Protein AF-A0A3C2BRK7-F1 (afdb_monomer_lite)

Structure (mmCIF, N/CA/C/O backbone):
data_AF-A0A3C2BRK7-F1
#
_entry.id   AF-A0A3C2BRK7-F1
#
loop_
_atom_site.group_PDB
_atom_site.id
_atom_site.type_symbol
_atom_site.label_atom_id
_atom_site.label_alt_id
_atom_site.label_comp_id
_atom_site.label_asym_id
_atom_site.label_entity_id
_atom_site.label_seq_id
_atom_site.pdbx_PDB_ins_code
_atom_site.Cartn_x
_atom_site.Cartn_y
_atom_site.Cartn_z
_atom_site.occupancy
_atom_site.B_iso_or_equiv
_atom_site.auth_seq_id
_atom_site.auth_comp_id
_atom_site.auth_asym_id
_atom_site.auth_atom_id
_atom_site.pdbx_PDB_model_num
ATOM 1 N N . SER A 1 1 ? -14.329 3.041 0.485 1.00 60.62 1 SER A N 1
ATOM 2 C CA . SER A 1 1 ? -14.460 3.080 1.956 1.00 60.62 1 SER A CA 1
ATOM 3 C C . SER A 1 1 ? -14.664 1.665 2.467 1.00 60.62 1 SER A C 1
ATOM 5 O O . SER A 1 1 ? -15.406 0.908 1.850 1.00 60.62 1 SER A O 1
ATOM 7 N N . GLN A 1 2 ? -13.982 1.273 3.543 1.00 75.50 2 GLN A N 1
ATOM 8 C CA . GLN A 1 2 ? -14.151 -0.060 4.124 1.00 75.50 2 GLN A CA 1
ATOM 9 C C . GLN A 1 2 ? -15.370 -0.074 5.048 1.00 75.50 2 GLN A C 1
ATOM 11 O O . GLN A 1 2 ? -15.517 0.790 5.909 1.00 75.50 2 GLN A O 1
ATOM 16 N N . ARG A 1 3 ? -16.271 -1.037 4.842 1.00 81.12 3 ARG A N 1
ATOM 17 C CA . ARG A 1 3 ? -17.448 -1.224 5.696 1.00 81.12 3 ARG A CA 1
ATOM 18 C C . ARG A 1 3 ? -17.055 -2.024 6.935 1.00 81.12 3 ARG A C 1
ATOM 20 O O . ARG A 1 3 ? -16.387 -3.048 6.821 1.00 81.12 3 ARG A O 1
ATOM 27 N N . LEU A 1 4 ? -17.505 -1.572 8.100 1.00 78.31 4 LEU A N 1
ATOM 28 C CA . LEU A 1 4 ? -17.396 -2.331 9.342 1.00 78.31 4 LEU A CA 1
ATOM 29 C C . LEU A 1 4 ? -18.522 -3.368 9.407 1.00 78.31 4 LEU A C 1
ATOM 31 O O . LEU A 1 4 ? -19.647 -3.100 8.976 1.00 78.31 4 LEU A O 1
ATOM 35 N N . LYS A 1 5 ? -18.224 -4.561 9.930 1.00 79.56 5 LYS A N 1
ATOM 36 C CA . LYS A 1 5 ? -19.234 -5.604 10.123 1.00 79.56 5 LYS A CA 1
ATOM 37 C C . LYS A 1 5 ? -20.108 -5.246 11.325 1.00 79.56 5 LYS A C 1
ATOM 39 O O . LYS A 1 5 ? -19.594 -4.903 12.387 1.00 79.56 5 LYS A O 1
ATOM 44 N N . ALA A 1 6 ? -21.425 -5.330 11.150 1.00 79.56 6 ALA A N 1
ATOM 45 C CA . ALA A 1 6 ? -22.368 -5.134 12.244 1.00 79.56 6 ALA A CA 1
ATOM 46 C C . ALA A 1 6 ? -22.145 -6.191 13.342 1.00 79.56 6 ALA A C 1
ATOM 48 O O . ALA A 1 6 ? -21.897 -7.357 13.030 1.00 79.56 6 ALA A O 1
ATOM 49 N N . GLY A 1 7 ? -22.234 -5.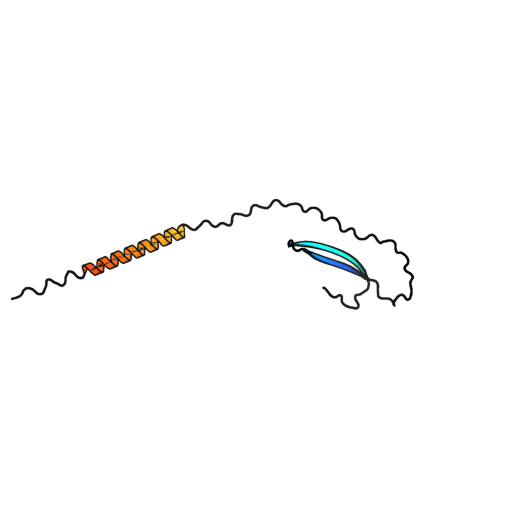777 14.610 1.00 79.25 7 GLY A N 1
ATOM 50 C CA . GLY A 1 7 ? -22.057 -6.664 15.765 1.00 79.25 7 GLY A CA 1
ATOM 51 C C . GLY A 1 7 ? -20.602 -6.980 16.126 1.00 79.25 7 GLY A C 1
ATOM 52 O O . GLY A 1 7 ? -20.347 -8.018 16.730 1.00 79.25 7 GLY A O 1
ATOM 53 N N . ALA A 1 8 ? -19.645 -6.125 15.750 1.00 82.31 8 ALA A N 1
ATOM 54 C CA . ALA A 1 8 ? -18.270 -6.255 16.227 1.00 82.31 8 ALA A CA 1
ATOM 55 C C . ALA A 1 8 ? -18.235 -6.273 17.777 1.00 82.31 8 ALA A C 1
ATOM 57 O O . ALA A 1 8 ? -18.946 -5.474 18.397 1.00 82.31 8 ALA A O 1
ATOM 58 N N . PRO A 1 9 ? -17.455 -7.169 18.413 1.00 85.19 9 PRO A N 1
ATOM 59 C CA . PRO A 1 9 ? -17.398 -7.273 19.870 1.00 85.19 9 PRO A CA 1
ATOM 60 C C . PRO A 1 9 ? -16.986 -5.967 20.557 1.00 85.19 9 PRO A C 1
ATOM 62 O O . PRO A 1 9 ? -16.254 -5.153 19.998 1.00 85.19 9 PRO A O 1
ATOM 65 N N . ALA A 1 10 ? -17.383 -5.787 21.811 1.00 89.00 10 ALA A N 1
ATOM 66 C CA . ALA A 1 10 ? -16.742 -4.783 22.653 1.00 89.00 10 ALA A CA 1
ATOM 67 C C . ALA A 1 10 ? -15.264 -5.159 22.866 1.00 89.00 10 ALA A C 1
ATOM 69 O O . ALA A 1 10 ? -14.951 -6.336 23.057 1.00 89.00 10 ALA A O 1
ATOM 70 N N . GLY A 1 11 ? -14.355 -4.187 22.837 1.00 89.06 11 GLY A N 1
ATOM 71 C CA . GLY A 1 11 ? -12.928 -4.433 23.032 1.00 89.06 11 GLY A CA 1
ATOM 72 C C . GLY A 1 11 ? -12.017 -3.327 22.506 1.00 89.06 11 GLY A C 1
ATOM 73 O O . GLY A 1 11 ? -12.475 -2.304 22.001 1.00 89.06 11 GLY A O 1
ATOM 74 N N . GLN A 1 12 ? -10.708 -3.545 22.629 1.00 93.00 12 GLN A N 1
ATOM 75 C CA . GLN A 1 12 ? -9.684 -2.692 22.024 1.00 93.00 12 GLN A CA 1
ATOM 76 C C . GLN A 1 12 ? -9.595 -2.947 20.518 1.00 93.00 12 GLN A C 1
ATOM 78 O O . GLN A 1 12 ? -9.507 -4.093 20.081 1.00 93.00 12 GLN A O 1
ATOM 83 N N . TYR A 1 13 ? -9.525 -1.873 19.744 1.00 89.88 13 TYR A N 1
ATOM 84 C CA . TYR A 1 13 ? -9.354 -1.890 18.301 1.00 89.88 13 TYR A CA 1
ATOM 85 C C . TYR A 1 13 ? -8.174 -1.019 17.895 1.00 89.88 13 TYR A C 1
ATOM 87 O O . TYR A 1 13 ? -7.998 0.085 18.408 1.00 89.88 13 TYR A O 1
ATOM 95 N N . THR A 1 14 ? -7.410 -1.503 16.919 1.00 93.81 14 THR A N 1
ATOM 96 C CA . THR A 1 14 ? -6.329 -0.749 16.282 1.00 93.81 14 THR A CA 1
ATOM 97 C C . THR A 1 14 ? -6.664 -0.558 14.812 1.00 93.81 14 THR A C 1
ATOM 99 O O . THR A 1 14 ? -6.853 -1.520 14.071 1.00 93.81 14 THR A O 1
ATOM 102 N N . VAL A 1 15 ? -6.729 0.696 14.386 1.00 92.19 15 VAL A N 1
ATOM 103 C CA . VAL A 1 15 ? -6.904 1.101 12.995 1.00 92.19 15 VAL A CA 1
ATOM 104 C C . VAL A 1 15 ? -5.528 1.346 12.404 1.00 92.19 15 VAL A C 1
ATOM 106 O O . VAL A 1 15 ? -4.859 2.289 12.813 1.00 92.19 15 VAL A O 1
ATOM 109 N N . ALA A 1 16 ? -5.115 0.530 11.440 1.00 94.88 16 ALA A N 1
ATOM 110 C CA . ALA A 1 16 ? -3.970 0.828 10.585 1.00 94.88 16 ALA A CA 1
ATOM 111 C C . ALA A 1 16 ? -4.451 1.584 9.341 1.00 94.88 16 ALA A C 1
ATOM 113 O O . ALA A 1 16 ? -5.467 1.213 8.746 1.00 94.88 16 ALA A O 1
ATOM 114 N N . TRP A 1 17 ? -3.744 2.640 8.949 1.00 93.06 17 TRP A N 1
ATOM 115 C CA . TRP A 1 17 ? -4.098 3.448 7.787 1.00 93.06 17 TRP A CA 1
ATOM 116 C C . TRP A 1 17 ? -2.873 3.825 6.953 1.00 93.06 17 TRP A C 1
ATOM 118 O O . TRP A 1 17 ? -1.757 3.923 7.457 1.00 93.06 17 TRP A O 1
ATOM 128 N N . ARG A 1 18 ? -3.125 4.045 5.658 1.00 92.94 18 ARG A N 1
ATOM 129 C CA . ARG A 1 18 ? -2.180 4.550 4.659 1.00 92.94 18 ARG A CA 1
ATOM 130 C C . ARG A 1 18 ? -2.897 5.563 3.773 1.00 92.94 18 ARG A C 1
ATOM 132 O O . ARG A 1 18 ? -3.973 5.263 3.255 1.00 92.94 18 ARG A O 1
ATOM 139 N N . VAL A 1 19 ? -2.306 6.734 3.585 1.00 92.44 19 VAL A N 1
ATOM 140 C CA . VAL A 1 19 ? -2.801 7.804 2.710 1.00 92.44 19 VAL A CA 1
ATOM 141 C C . VAL A 1 19 ? -1.726 8.106 1.677 1.00 92.44 19 VAL A C 1
ATOM 143 O O . VAL A 1 19 ? -0.560 8.239 2.026 1.00 92.44 19 VAL A O 1
ATOM 146 N N . VAL A 1 20 ? -2.111 8.194 0.406 1.00 92.88 20 VAL A N 1
ATOM 147 C CA . VAL A 1 20 ? -1.215 8.590 -0.687 1.00 92.88 20 VAL A CA 1
ATOM 148 C C . VAL A 1 20 ? -1.775 9.874 -1.279 1.00 92.88 20 VAL A C 1
ATOM 150 O O . VAL A 1 20 ? -2.923 9.895 -1.725 1.00 92.88 20 VAL A O 1
ATOM 153 N N . SER A 1 21 ? -0.990 10.944 -1.226 1.00 84.12 21 SER A N 1
ATOM 154 C CA . SER A 1 21 ? -1.331 12.230 -1.834 1.00 84.12 21 SER A CA 1
ATOM 155 C C . SER A 1 21 ? -0.929 12.241 -3.321 1.00 84.12 21 SER A C 1
ATOM 157 O O . SER A 1 21 ? -0.285 11.313 -3.816 1.00 84.12 21 SER A O 1
ATOM 159 N N . SER A 1 22 ? -1.349 13.260 -4.075 1.00 89.31 22 SER A N 1
ATOM 160 C CA . SER A 1 22 ? -1.087 13.386 -5.520 1.00 89.31 22 SER A CA 1
ATOM 161 C C . SER A 1 22 ? 0.403 13.410 -5.885 1.00 89.31 22 SER A C 1
ATOM 163 O O . SER A 1 22 ? 0.768 13.113 -7.016 1.00 89.31 22 SER A O 1
ATOM 165 N N . ASP A 1 23 ? 1.264 13.743 -4.927 1.00 85.12 23 ASP A N 1
ATOM 166 C CA . ASP A 1 23 ? 2.726 13.769 -5.010 1.00 85.12 23 ASP A CA 1
ATOM 167 C C . ASP A 1 23 ? 3.384 12.392 -4.809 1.00 85.12 23 ASP A C 1
ATOM 169 O O . ASP A 1 23 ? 4.603 12.292 -4.749 1.00 85.12 23 ASP A O 1
ATOM 173 N N . SER A 1 24 ? 2.598 11.314 -4.753 1.00 88.56 24 SER A N 1
ATOM 174 C CA . SER A 1 24 ? 3.075 9.927 -4.640 1.00 88.56 24 SER A CA 1
ATOM 175 C C . SER A 1 24 ? 3.823 9.590 -3.344 1.00 88.56 24 SER A C 1
ATOM 177 O O . SER A 1 24 ? 4.405 8.511 -3.256 1.00 88.56 24 SER A O 1
ATOM 179 N N . HIS A 1 25 ? 3.757 10.439 -2.313 1.00 91.56 25 HIS A N 1
ATOM 180 C CA . HIS A 1 25 ? 4.315 10.147 -0.991 1.00 91.56 25 HIS A CA 1
ATOM 181 C C . HIS A 1 25 ? 3.282 9.433 -0.102 1.00 91.56 25 HIS A C 1
ATOM 183 O O . HIS A 1 25 ? 2.229 10.007 0.203 1.00 91.56 25 HIS A O 1
ATOM 189 N N . PRO A 1 26 ? 3.539 8.183 0.330 1.00 88.75 26 PRO A N 1
ATOM 190 C CA . PRO A 1 26 ? 2.683 7.494 1.285 1.00 88.75 26 PRO A CA 1
ATOM 191 C C . PRO A 1 26 ? 2.942 7.975 2.714 1.00 88.75 26 PRO A C 1
ATOM 193 O O . PRO A 1 26 ? 4.088 8.091 3.143 1.00 88.75 26 PRO A O 1
ATOM 196 N N . ILE A 1 27 ? 1.866 8.181 3.466 1.00 90.81 27 ILE A N 1
ATOM 197 C CA . ILE A 1 27 ? 1.887 8.431 4.908 1.00 90.81 27 ILE A CA 1
ATOM 198 C C . ILE A 1 27 ? 1.112 7.304 5.579 1.00 90.81 27 ILE A C 1
ATOM 200 O O . ILE A 1 27 ? -0.009 6.991 5.175 1.00 90.81 27 ILE A O 1
ATOM 204 N N . GLU A 1 28 ? 1.704 6.699 6.601 1.00 93.38 28 GLU A N 1
ATOM 205 C CA . GLU A 1 28 ? 1.153 5.545 7.308 1.00 93.38 28 GLU A CA 1
ATOM 206 C C . GLU A 1 28 ? 1.033 5.835 8.801 1.00 93.38 28 GLU A C 1
ATOM 208 O O . GLU A 1 28 ? 1.760 6.664 9.353 1.00 93.38 28 GLU A O 1
ATOM 213 N N . GLY A 1 29 ? 0.119 5.140 9.470 1.00 91.38 29 GLY A N 1
ATOM 214 C CA . GLY A 1 29 ? -0.024 5.263 10.909 1.00 91.38 29 GLY A CA 1
ATOM 215 C C . GLY A 1 29 ? -1.022 4.289 11.509 1.00 91.38 29 GLY A C 1
ATOM 216 O O . GLY A 1 29 ? -1.716 3.540 10.817 1.00 91.38 29 GLY A O 1
ATOM 217 N N . THR A 1 30 ? -1.088 4.317 12.836 1.00 94.50 30 THR A N 1
ATOM 218 C CA . THR A 1 30 ? -2.025 3.510 13.615 1.00 94.50 30 THR A CA 1
ATOM 219 C C . THR A 1 30 ? -2.756 4.362 14.639 1.00 94.50 30 THR A C 1
ATOM 221 O O . THR A 1 30 ? -2.155 5.235 15.261 1.00 94.50 30 THR A O 1
ATOM 224 N N . PHE A 1 31 ? -4.035 4.078 14.857 1.00 92.25 31 PHE A N 1
ATOM 225 C CA . PHE A 1 31 ? -4.859 4.719 15.876 1.00 92.25 31 PHE A CA 1
ATOM 226 C C . PHE A 1 31 ? -5.615 3.663 16.687 1.00 92.25 31 PHE A C 1
ATOM 228 O O . PHE A 1 31 ? -6.295 2.814 16.114 1.00 92.25 31 PHE A O 1
ATOM 235 N N . GLY A 1 32 ? -5.484 3.701 18.012 1.00 92.75 32 GLY A N 1
ATOM 236 C CA . GLY A 1 32 ? -6.158 2.776 18.923 1.00 92.75 32 GLY A CA 1
ATOM 237 C C . GLY A 1 32 ? -7.405 3.396 19.551 1.00 92.75 32 GLY A C 1
ATOM 238 O O . GLY A 1 32 ? -7.367 4.548 19.974 1.00 92.75 32 GLY A O 1
ATOM 239 N N . PHE A 1 33 ? -8.489 2.630 19.659 1.00 90.38 33 PHE A N 1
ATOM 240 C CA . PHE A 1 33 ? -9.689 3.014 20.406 1.00 90.38 33 PHE A CA 1
ATOM 241 C C . PHE A 1 33 ? -10.331 1.803 21.091 1.00 90.38 33 PHE A C 1
ATOM 243 O O . PHE A 1 33 ? -10.091 0.660 20.713 1.00 90.38 33 PHE A O 1
ATOM 250 N N . THR A 1 34 ? -11.169 2.045 22.094 1.00 90.44 34 THR A N 1
ATOM 251 C CA . THR A 1 34 ? -11.957 1.007 22.772 1.00 90.44 34 THR A CA 1
ATOM 252 C C . THR A 1 34 ? -13.407 1.110 22.329 1.00 90.44 34 THR A C 1
ATOM 254 O O . THR A 1 34 ? -14.018 2.164 22.489 1.00 90.44 34 THR A O 1
ATOM 257 N N . ALA A 1 35 ? -13.985 0.034 21.800 1.00 87.75 35 ALA A N 1
ATOM 258 C CA . ALA A 1 35 ? -15.424 -0.052 21.589 1.00 87.75 35 ALA A CA 1
ATOM 259 C C . ALA A 1 35 ? -16.079 -0.690 22.816 1.00 87.75 35 ALA A C 1
ATOM 261 O O . ALA A 1 35 ? -15.671 -1.762 23.262 1.00 87.75 35 ALA A O 1
ATOM 262 N N . THR A 1 36 ? -17.114 -0.060 23.353 1.00 84.44 36 THR A N 1
ATOM 263 C CA . THR A 1 36 ? -17.973 -0.652 24.381 1.00 84.44 36 THR A CA 1
ATOM 264 C C . THR A 1 36 ? -19.166 -1.349 23.730 1.00 84.44 36 THR A C 1
ATOM 266 O O . THR A 1 36 ? -19.527 -1.058 22.588 1.00 84.44 36 THR A O 1
ATOM 269 N N . ALA A 1 37 ? -19.768 -2.315 24.430 1.00 78.44 37 ALA A N 1
ATOM 270 C CA . ALA A 1 37 ? -20.967 -2.980 23.931 1.00 78.44 37 ALA A CA 1
ATOM 271 C C . ALA A 1 37 ? -22.080 -1.942 23.748 1.00 78.44 37 ALA A C 1
ATOM 273 O O . ALA A 1 37 ? -22.244 -1.061 24.594 1.00 78.44 37 ALA A O 1
ATOM 274 N N . ALA A 1 38 ? -22.855 -2.063 22.669 1.00 67.31 38 ALA A N 1
ATOM 275 C CA . ALA A 1 38 ? -24.051 -1.255 22.471 1.00 67.31 38 ALA A CA 1
ATOM 276 C C . ALA A 1 38 ? -25.109 -1.649 23.520 1.00 67.31 38 ALA A C 1
ATOM 278 O O . ALA A 1 38 ? -25.951 -2.513 23.286 1.00 67.31 38 ALA A O 1
ATOM 279 N N . GLY A 1 39 ? -25.018 -1.057 24.712 1.00 56.38 39 GLY A N 1
ATOM 280 C CA . GLY A 1 39 ? -26.103 -1.014 25.685 1.00 56.38 39 GLY A CA 1
ATOM 281 C C . GLY A 1 39 ? -27.179 -0.044 25.204 1.00 56.38 39 GLY A C 1
ATOM 282 O O . GLY A 1 39 ? -26.866 0.905 24.487 1.00 56.38 39 GLY A O 1
ATOM 283 N N . ALA A 1 40 ? -28.436 -0.325 25.557 1.00 50.69 40 ALA A N 1
ATOM 284 C CA . ALA A 1 40 ? -29.621 0.440 25.173 1.00 50.69 40 ALA A CA 1
ATOM 285 C C . ALA A 1 40 ? -29.367 1.955 25.115 1.00 50.69 40 ALA A C 1
ATOM 287 O O . ALA A 1 40 ? -28.743 2.515 26.016 1.00 50.69 40 ALA A O 1
ATOM 288 N N . SER A 1 41 ? -29.870 2.576 24.042 1.00 49.47 41 SER A N 1
ATOM 289 C CA . SER A 1 41 ? -29.829 4.018 23.789 1.00 49.47 41 SER A CA 1
ATOM 290 C C . SER A 1 41 ? -29.953 4.799 25.101 1.00 49.47 41 SER A C 1
ATOM 292 O O . SER A 1 41 ? -30.967 4.620 25.783 1.00 49.47 41 SER A O 1
ATOM 294 N N . PRO A 1 42 ? -28.972 5.636 25.493 1.00 50.03 42 PRO A N 1
ATOM 295 C CA . PRO A 1 42 ? -29.160 6.504 26.639 1.00 50.03 42 PRO A CA 1
ATOM 296 C C . PRO A 1 42 ? -30.297 7.462 26.289 1.00 50.03 42 PRO A C 1
ATOM 298 O O . PRO A 1 42 ? -30.142 8.372 25.478 1.00 50.03 42 PRO A O 1
ATOM 301 N N . SER A 1 43 ? -31.474 7.203 26.851 1.00 51.97 43 SER A N 1
ATOM 302 C CA . SER A 1 43 ? -32.537 8.191 26.903 1.00 51.97 43 SER A CA 1
ATOM 303 C C . SER A 1 43 ? -32.024 9.313 27.806 1.00 51.97 43 SER A C 1
ATOM 305 O O . SER A 1 43 ? -31.775 9.086 28.986 1.00 51.97 43 SER A O 1
ATOM 307 N N . ASP A 1 44 ? -31.816 10.491 27.223 1.00 51.50 44 ASP A N 1
ATOM 308 C CA . ASP A 1 44 ? -31.669 11.773 27.923 1.00 51.50 44 ASP A CA 1
ATOM 309 C C . ASP A 1 44 ? -30.544 11.901 28.974 1.00 51.50 44 ASP A C 1
ATOM 311 O O . ASP A 1 44 ? -30.721 12.448 30.064 1.00 51.50 44 ASP A O 1
ATOM 315 N N . ALA A 1 45 ? -29.325 11.472 28.636 1.00 51.28 45 ALA A N 1
ATOM 316 C CA . ALA A 1 45 ? -28.152 11.965 29.355 1.00 51.28 45 ALA A CA 1
ATOM 317 C C . ALA A 1 45 ? -27.765 13.349 28.801 1.00 51.28 45 ALA A C 1
ATOM 319 O O . ALA A 1 45 ? -27.169 13.454 27.729 1.00 51.28 45 ALA A O 1
ATOM 320 N N . SER A 1 46 ? -28.122 14.404 29.544 1.00 52.81 46 SER A N 1
ATOM 321 C CA . SER A 1 46 ? -27.596 15.770 29.383 1.00 52.81 46 SER A CA 1
ATOM 322 C C . SER A 1 46 ? -26.087 15.734 29.092 1.00 52.81 46 SER A C 1
ATOM 324 O O . SER A 1 46 ? -25.387 14.945 29.737 1.00 52.81 46 SER A O 1
ATOM 326 N N . PRO A 1 47 ? -25.551 16.534 28.148 1.00 50.34 47 PRO A N 1
ATOM 327 C CA . PRO A 1 47 ? -24.139 16.475 27.804 1.00 50.34 47 PRO A CA 1
ATOM 328 C C . PRO A 1 47 ? -23.304 16.976 28.987 1.00 50.34 47 PRO A C 1
ATOM 330 O O . PRO A 1 47 ? -23.023 18.167 29.121 1.00 50.34 47 PRO A O 1
ATOM 333 N N . SER A 1 48 ? -22.880 16.063 29.862 1.00 50.44 48 SER A N 1
ATOM 334 C CA . SER A 1 48 ? -21.775 16.324 30.774 1.00 50.44 48 SER A CA 1
ATOM 335 C C . SER A 1 48 ? -20.566 16.649 29.912 1.00 50.44 48 SER A C 1
ATOM 337 O O . SER A 1 48 ? -20.085 15.804 29.155 1.00 50.44 48 SER A O 1
ATOM 339 N N . SER A 1 49 ? -20.123 17.903 30.009 1.00 51.56 49 SER A N 1
ATOM 340 C CA . SER A 1 49 ? -18.937 18.429 29.347 1.00 51.56 49 SER A CA 1
ATOM 341 C C . SER A 1 49 ? -17.734 17.576 29.747 1.00 51.56 49 SER A C 1
ATOM 343 O O . SER A 1 49 ? -17.124 17.761 30.799 1.00 51.56 49 SER A O 1
ATOM 345 N N . THR A 1 50 ? -17.455 16.563 28.932 1.00 52.59 50 THR A N 1
ATOM 346 C CA . THR A 1 50 ? -16.251 15.755 29.030 1.00 52.59 50 THR A CA 1
ATOM 347 C C . THR A 1 50 ? -15.128 16.669 28.583 1.00 52.59 50 THR A C 1
ATOM 349 O O . THR A 1 50 ? -15.108 17.104 27.431 1.00 52.59 50 THR A O 1
ATOM 352 N N . ALA A 1 51 ? -14.238 17.012 29.518 1.00 55.31 51 ALA A N 1
ATOM 353 C CA . ALA A 1 51 ? -13.004 17.720 29.207 1.00 55.31 51 ALA A CA 1
ATOM 354 C C . ALA A 1 51 ? -12.365 17.062 27.975 1.00 55.31 51 ALA A C 1
ATOM 356 O O . ALA A 1 51 ? -12.364 15.828 27.914 1.00 55.31 51 ALA A O 1
ATOM 357 N N . PRO A 1 52 ? -11.873 17.832 26.988 1.00 51.53 52 PRO A N 1
ATOM 358 C CA . PRO A 1 52 ? -11.348 17.260 25.760 1.00 51.53 52 PRO A CA 1
ATOM 359 C C . PRO A 1 52 ? -10.254 16.258 26.125 1.00 51.53 52 PRO A C 1
ATOM 361 O O . PRO A 1 52 ? -9.172 16.637 26.573 1.00 51.53 52 PRO A O 1
ATOM 364 N N . ALA A 1 53 ? -10.566 14.968 25.977 1.00 56.53 53 ALA A N 1
ATOM 365 C CA . ALA A 1 53 ? -9.568 13.920 25.989 1.00 56.53 53 ALA A CA 1
ATOM 366 C C . ALA A 1 53 ? -8.583 14.312 24.892 1.00 56.53 53 ALA A C 1
ATOM 368 O O . ALA A 1 53 ? -9.005 14.509 23.750 1.00 56.53 53 ALA A O 1
ATOM 369 N N . GLY A 1 54 ? -7.328 14.551 25.285 1.00 51.22 54 GLY A N 1
ATOM 370 C CA . GLY A 1 54 ? -6.310 15.132 24.421 1.00 51.22 54 GLY A CA 1
ATOM 371 C C . GLY A 1 54 ? -6.375 14.494 23.044 1.00 51.22 54 GLY A C 1
ATOM 372 O O . GLY A 1 54 ? -6.168 13.289 22.906 1.00 51.22 54 GLY A O 1
ATOM 373 N N . VAL A 1 55 ? -6.731 15.295 22.038 1.00 50.97 55 VAL A N 1
ATOM 374 C CA . VAL A 1 55 ? -6.633 14.857 20.651 1.00 50.97 55 VAL A CA 1
ATOM 375 C C . VAL A 1 55 ? -5.201 14.363 20.459 1.00 50.97 55 VAL A C 1
ATOM 377 O O . VAL A 1 55 ? -4.277 15.064 20.888 1.00 50.97 55 VAL A O 1
ATOM 380 N N . PRO A 1 56 ? -4.979 13.162 19.894 1.00 59.50 56 PRO A N 1
ATOM 381 C CA . PRO A 1 56 ? -3.631 12.757 19.551 1.00 59.50 56 PRO A CA 1
ATOM 382 C C . PRO A 1 56 ? -3.095 13.840 18.623 1.00 59.50 56 PRO A C 1
ATOM 384 O O . PRO A 1 56 ? -3.608 14.037 17.520 1.00 59.50 56 PRO A O 1
ATOM 387 N N . THR A 1 57 ? -2.126 14.609 19.119 1.00 57.72 57 THR A N 1
ATOM 388 C CA . THR A 1 57 ? -1.396 15.552 18.287 1.00 57.72 57 THR A CA 1
ATOM 389 C C . THR A 1 57 ? -0.822 14.719 17.152 1.00 57.72 57 THR A C 1
ATOM 391 O O . THR A 1 57 ? -0.100 13.747 17.391 1.00 57.72 57 THR A O 1
ATOM 394 N N . MET A 1 58 ? -1.251 15.001 15.921 1.00 58.03 58 MET A N 1
ATOM 395 C CA . MET A 1 58 ? -0.600 14.429 14.754 1.00 58.03 58 MET A CA 1
ATOM 396 C C . MET A 1 58 ? 0.829 14.940 14.831 1.00 58.03 58 MET A C 1
ATOM 398 O O . MET A 1 58 ? 1.068 16.129 14.626 1.00 58.03 58 MET A O 1
ATOM 402 N N . GLY A 1 59 ? 1.747 14.072 15.259 1.00 58.12 59 GLY A N 1
ATOM 403 C CA . GLY A 1 59 ? 3.152 14.420 15.356 1.00 58.12 59 GLY A CA 1
ATOM 404 C C . GLY A 1 59 ? 3.569 15.037 14.032 1.00 58.12 59 GLY A C 1
ATOM 405 O O . GLY A 1 59 ? 3.290 14.471 12.973 1.00 58.12 59 GLY A O 1
ATOM 406 N N . THR A 1 60 ? 4.171 16.224 14.088 1.00 60.44 60 THR A N 1
ATOM 407 C CA . THR A 1 60 ? 4.799 16.835 12.922 1.00 60.44 60 THR A CA 1
ATOM 408 C C . THR A 1 60 ? 5.676 15.771 12.282 1.00 60.44 60 THR A C 1
ATOM 410 O O . THR A 1 60 ? 6.531 15.202 12.964 1.00 60.44 60 THR A O 1
ATOM 413 N N . ALA A 1 61 ? 5.424 15.456 11.008 1.00 59.81 61 ALA A N 1
ATOM 414 C CA . ALA A 1 61 ? 6.253 14.517 10.272 1.00 59.81 61 ALA A CA 1
ATOM 415 C C . ALA A 1 61 ? 7.711 14.951 10.447 1.00 59.81 61 ALA A C 1
ATOM 417 O O . ALA A 1 61 ? 8.065 16.092 10.135 1.00 59.81 61 ALA A O 1
ATOM 418 N N . GLN A 1 62 ? 8.532 14.073 11.025 1.00 63.66 62 GLN A N 1
ATOM 419 C CA . GLN A 1 62 ? 9.952 14.350 11.149 1.00 63.66 62 GLN A CA 1
ATOM 420 C C . GLN A 1 62 ? 10.486 14.570 9.730 1.00 63.66 62 GLN A C 1
ATOM 422 O O . GLN A 1 62 ? 10.186 13.743 8.862 1.00 63.66 62 GLN A O 1
ATOM 427 N N . PRO A 1 63 ? 11.232 15.661 9.467 1.00 66.06 63 PRO A N 1
ATOM 428 C CA . PRO A 1 63 ? 11.862 15.862 8.174 1.00 66.06 63 PRO A CA 1
ATOM 429 C C . PRO A 1 63 ? 12.611 14.587 7.802 1.00 66.06 63 PRO A C 1
ATOM 431 O O . PRO A 1 63 ? 13.467 14.124 8.561 1.00 66.06 63 PRO A O 1
ATOM 434 N N . GLY A 1 64 ? 12.224 13.982 6.679 1.00 65.06 64 GLY A N 1
ATOM 435 C CA . GLY A 1 64 ? 12.897 12.796 6.175 1.00 65.06 64 GLY A CA 1
ATOM 436 C C . GLY A 1 64 ? 14.383 13.096 6.023 1.00 65.06 64 GLY A C 1
ATOM 437 O O . GLY A 1 64 ? 14.769 14.177 5.575 1.00 65.06 64 GLY A O 1
ATOM 438 N N . THR A 1 65 ? 15.236 12.157 6.416 1.00 62.59 65 THR A N 1
ATOM 439 C CA . THR A 1 65 ? 16.646 12.215 6.053 1.00 62.59 65 THR A CA 1
ATOM 440 C C . THR A 1 65 ? 16.737 12.081 4.540 1.00 62.59 65 THR A C 1
ATOM 442 O O . THR A 1 65 ? 16.418 11.034 3.979 1.00 62.59 65 THR A O 1
ATOM 445 N N . THR A 1 66 ? 17.155 13.154 3.869 1.00 65.25 66 THR A N 1
ATOM 446 C CA . THR A 1 66 ? 17.511 13.111 2.451 1.00 65.25 66 THR A CA 1
ATOM 447 C C . THR A 1 66 ? 18.664 12.130 2.293 1.00 65.25 66 THR A C 1
ATOM 449 O O . THR A 1 66 ? 19.811 12.445 2.606 1.00 65.25 66 THR A O 1
ATOM 452 N N . VAL A 1 67 ? 18.357 10.915 1.845 1.00 66.38 67 VAL A N 1
ATOM 453 C CA . VAL A 1 67 ? 19.375 9.958 1.423 1.00 66.38 67 VAL A CA 1
ATOM 454 C C . VAL A 1 67 ? 20.043 10.557 0.193 1.00 66.38 67 VAL A C 1
ATOM 456 O O . VAL A 1 67 ? 19.370 10.884 -0.785 1.00 66.38 67 VAL A O 1
ATOM 459 N N . THR A 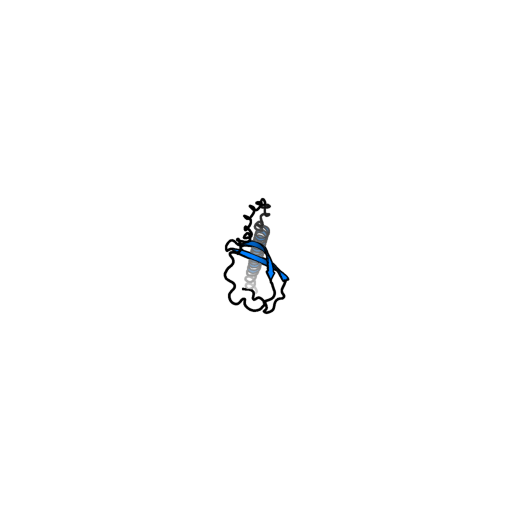1 68 ? 21.361 10.743 0.256 1.00 71.50 68 THR A N 1
ATOM 460 C CA . THR A 1 68 ? 22.160 11.114 -0.912 1.00 71.50 68 THR A CA 1
ATOM 461 C C . THR A 1 68 ? 21.850 10.116 -2.029 1.00 71.50 68 THR A C 1
ATOM 463 O O . THR A 1 68 ? 22.025 8.915 -1.804 1.00 71.50 68 THR A O 1
ATOM 466 N N . PRO A 1 69 ? 21.359 10.564 -3.199 1.00 69.00 69 PRO A N 1
ATOM 467 C CA . PRO A 1 69 ? 21.061 9.654 -4.290 1.00 69.00 69 PRO A CA 1
ATOM 468 C C . PRO A 1 69 ? 22.332 8.882 -4.641 1.00 69.00 69 PRO A C 1
ATOM 470 O O . PRO A 1 69 ? 23.377 9.474 -4.916 1.00 69.00 69 PRO A O 1
ATOM 473 N N . VAL A 1 70 ? 22.244 7.552 -4.580 1.00 75.75 70 VAL A N 1
ATOM 474 C CA . VAL A 1 70 ? 23.298 6.676 -5.089 1.00 75.75 70 VAL A CA 1
ATOM 475 C C . VAL A 1 70 ? 23.427 6.986 -6.581 1.00 75.75 70 VAL A C 1
ATOM 477 O O . VAL A 1 70 ? 22.400 6.994 -7.265 1.00 75.75 70 VAL A O 1
ATOM 480 N N . PRO A 1 71 ? 24.636 7.279 -7.095 1.00 73.56 71 PRO A N 1
ATOM 481 C CA . PRO A 1 71 ? 24.825 7.494 -8.520 1.00 73.56 71 PRO A CA 1
ATOM 482 C C . PRO A 1 71 ? 24.331 6.253 -9.261 1.00 73.56 71 PRO A C 1
ATOM 484 O O . PRO A 1 71 ? 24.851 5.151 -9.077 1.00 73.56 71 PRO A O 1
ATOM 487 N N . VAL A 1 72 ? 23.277 6.430 -10.054 1.00 73.81 72 VAL A N 1
ATOM 488 C CA . VAL A 1 72 ? 22.768 5.382 -10.932 1.00 73.81 72 VAL A CA 1
ATOM 489 C C . VAL A 1 72 ? 23.814 5.218 -12.033 1.00 73.81 72 VAL A C 1
ATOM 491 O O . VAL A 1 72 ? 24.195 6.229 -12.629 1.00 73.81 72 VAL A O 1
ATOM 494 N N . PRO A 1 73 ? 24.329 4.004 -12.289 1.00 73.38 73 PRO A N 1
ATOM 495 C CA . PRO A 1 73 ? 25.197 3.796 -13.434 1.00 73.38 73 PRO A CA 1
ATOM 496 C C . PRO A 1 73 ? 24.443 4.229 -14.691 1.00 73.38 73 PRO A C 1
ATOM 498 O O . PRO A 1 73 ? 23.278 3.875 -14.878 1.00 73.38 73 PRO A O 1
ATOM 501 N N . ASP A 1 74 ? 25.109 5.036 -15.511 1.00 72.00 74 ASP A N 1
ATOM 502 C CA . ASP A 1 74 ? 24.585 5.512 -16.782 1.00 72.00 74 ASP A CA 1
ATOM 503 C C . ASP A 1 74 ? 24.204 4.289 -17.632 1.00 72.00 74 ASP A C 1
ATOM 505 O O . ASP A 1 74 ? 25.065 3.523 -18.061 1.00 72.00 74 ASP A O 1
ATOM 509 N N . ALA A 1 75 ? 22.902 4.062 -17.819 1.00 68.75 75 ALA A N 1
ATOM 510 C CA . ALA A 1 75 ? 22.370 2.957 -18.622 1.00 68.75 75 ALA A CA 1
ATOM 511 C C . ALA A 1 75 ? 22.407 3.269 -20.131 1.00 68.75 75 ALA A C 1
ATOM 513 O O . ALA A 1 75 ? 21.774 2.584 -20.935 1.00 68.75 75 ALA A O 1
ATOM 514 N N . SER A 1 76 ? 23.121 4.330 -20.510 1.00 75.62 76 SER A N 1
ATOM 515 C CA . SER A 1 76 ? 23.369 4.719 -21.888 1.00 75.62 76 SER A CA 1
ATOM 516 C C . SER A 1 76 ? 24.298 3.693 -22.538 1.00 75.62 76 SER A C 1
ATOM 518 O O . SER A 1 76 ? 25.520 3.834 -22.506 1.00 75.62 76 SER A O 1
ATOM 520 N N . GLU A 1 77 ? 23.721 2.633 -23.109 1.00 76.00 77 GLU A N 1
ATOM 521 C CA . GLU A 1 77 ? 24.467 1.674 -23.924 1.00 76.00 77 GLU A CA 1
ATOM 522 C C . GLU A 1 77 ? 25.160 2.433 -25.070 1.00 76.00 77 GLU A C 1
ATOM 524 O O . GLU A 1 77 ? 24.488 3.118 -25.853 1.00 76.00 77 GLU A O 1
ATOM 529 N N . PRO A 1 78 ? 26.500 2.364 -25.182 1.00 80.94 78 PRO A N 1
ATOM 530 C CA . PRO A 1 78 ? 27.202 3.018 -26.270 1.00 80.94 78 PRO A CA 1
ATOM 531 C C . PRO A 1 78 ? 26.718 2.433 -27.597 1.00 80.94 78 PR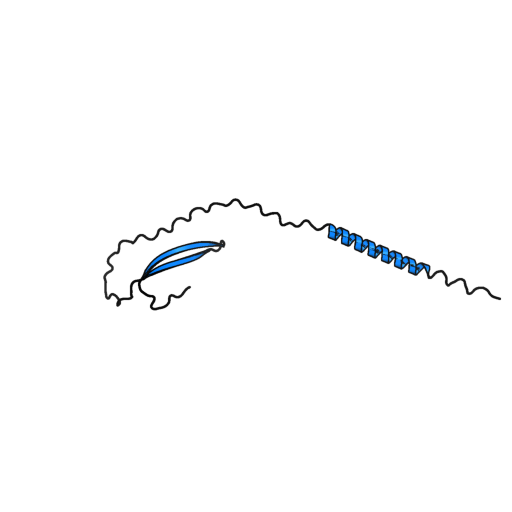O A C 1
ATOM 533 O O . PRO A 1 78 ? 26.587 1.219 -27.747 1.00 80.94 78 PRO A O 1
ATOM 536 N N . PHE A 1 79 ? 26.462 3.307 -28.571 1.00 85.69 79 PHE A N 1
ATOM 537 C CA . PHE A 1 79 ? 25.998 2.891 -29.890 1.00 85.69 79 PHE A CA 1
ATOM 538 C C . PHE A 1 79 ? 26.926 1.803 -30.475 1.00 85.69 79 PHE A C 1
ATOM 540 O O . PHE A 1 79 ? 28.147 2.008 -30.530 1.00 85.69 79 PHE A O 1
ATOM 547 N N . PRO A 1 80 ? 26.390 0.644 -30.905 1.00 88.12 80 PRO A N 1
ATOM 548 C CA . PRO A 1 80 ? 27.2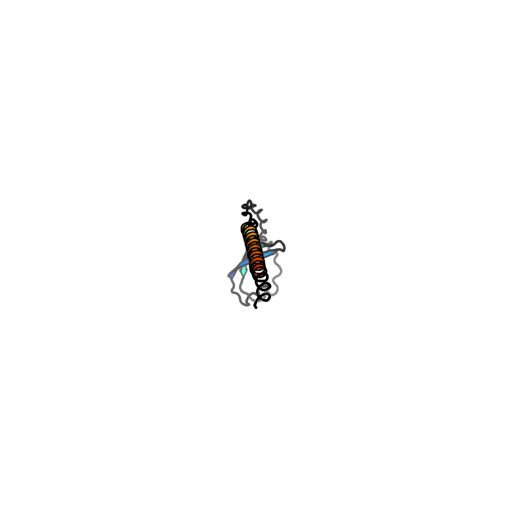00 -0.517 -31.249 1.00 88.12 80 PRO A CA 1
ATOM 549 C C . PRO A 1 80 ? 27.875 -0.332 -32.612 1.00 88.12 80 PRO A C 1
ATOM 551 O O . PRO A 1 80 ? 27.371 -0.764 -33.648 1.00 88.12 80 PRO A O 1
ATOM 554 N N . TRP A 1 81 ? 29.067 0.267 -32.620 1.00 92.31 81 TRP A N 1
ATOM 555 C CA . TRP A 1 81 ? 29.896 0.433 -33.823 1.00 92.31 81 TRP A CA 1
ATOM 556 C C . TRP A 1 81 ? 30.183 -0.886 -34.557 1.00 92.31 81 TRP A C 1
ATOM 558 O O . TRP A 1 81 ? 30.375 -0.883 -35.773 1.00 92.31 81 TRP A O 1
ATOM 568 N N . SER A 1 82 ? 30.144 -2.022 -33.853 1.00 92.00 82 SER A N 1
ATOM 569 C CA . SER A 1 82 ? 30.238 -3.358 -34.451 1.00 92.00 82 SER A CA 1
ATOM 570 C C . SER A 1 82 ? 29.136 -3.626 -35.482 1.00 92.00 82 SER A C 1
ATOM 572 O O . SER A 1 82 ? 29.420 -4.227 -36.517 1.00 92.00 82 SER A O 1
ATOM 574 N N . LEU A 1 83 ? 27.912 -3.134 -35.258 1.00 92.25 83 LEU A N 1
ATOM 575 C CA . LEU A 1 83 ? 26.796 -3.275 -36.195 1.00 92.25 83 LEU A CA 1
ATOM 576 C C . LEU A 1 83 ? 27.040 -2.469 -37.477 1.00 92.25 83 LEU A C 1
ATOM 578 O O . LEU A 1 83 ? 26.768 -2.960 -38.570 1.00 92.25 83 LEU A O 1
ATOM 582 N N . VAL A 1 84 ? 27.601 -1.261 -37.355 1.00 94.06 84 VAL A N 1
ATOM 583 C CA . VAL A 1 84 ? 27.960 -0.420 -38.511 1.00 94.06 84 VAL A CA 1
ATOM 584 C C . VAL A 1 84 ? 29.061 -1.073 -39.337 1.00 94.06 84 VAL A C 1
ATOM 586 O O . VAL A 1 84 ? 28.935 -1.160 -40.557 1.00 94.06 84 VAL A O 1
ATOM 589 N N . ILE A 1 85 ? 30.117 -1.570 -38.686 1.00 95.44 85 ILE A N 1
ATOM 590 C CA . ILE A 1 85 ? 31.212 -2.274 -39.368 1.00 95.44 85 ILE A CA 1
ATOM 591 C C . ILE A 1 85 ? 30.674 -3.525 -40.068 1.00 95.44 85 ILE A C 1
ATOM 593 O O . ILE A 1 85 ? 30.970 -3.742 -41.240 1.00 95.44 85 ILE A O 1
ATOM 597 N N . PHE A 1 86 ? 29.842 -4.318 -39.388 1.00 95.50 86 PHE A N 1
ATOM 598 C CA . PHE A 1 86 ? 29.231 -5.512 -39.967 1.00 95.50 86 PHE A CA 1
ATOM 599 C C . PHE A 1 86 ? 28.369 -5.182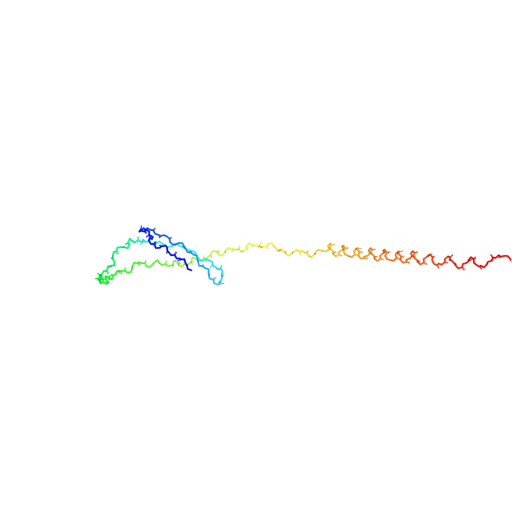 -41.193 1.00 95.50 86 PHE A C 1
ATOM 601 O O . PHE A 1 86 ? 28.523 -5.815 -42.237 1.00 95.50 86 PHE A O 1
ATOM 608 N N . ALA A 1 87 ? 27.515 -4.157 -41.104 1.00 95.62 87 ALA A N 1
ATOM 609 C CA . ALA A 1 87 ? 26.694 -3.703 -42.223 1.00 95.62 87 ALA A CA 1
ATOM 610 C C . ALA A 1 87 ? 27.549 -3.213 -43.404 1.00 95.62 87 ALA A C 1
ATOM 612 O O . ALA A 1 87 ? 27.281 -3.578 -44.549 1.00 95.62 87 ALA A O 1
ATOM 613 N N . ALA A 1 88 ? 28.612 -2.448 -43.139 1.00 96.25 88 ALA A N 1
ATOM 614 C CA . ALA A 1 88 ? 29.529 -1.970 -44.171 1.00 96.25 88 ALA A CA 1
ATOM 615 C C . ALA A 1 88 ? 30.256 -3.126 -44.880 1.00 96.25 88 ALA A C 1
ATOM 617 O O . ALA A 1 88 ? 30.328 -3.147 -46.110 1.00 96.25 88 ALA A O 1
ATOM 618 N N . VAL A 1 89 ? 30.740 -4.118 -44.125 1.00 97.44 89 VAL A N 1
ATOM 619 C CA . VAL A 1 89 ? 31.382 -5.321 -44.679 1.00 97.44 89 VAL A CA 1
ATOM 620 C C . VAL A 1 89 ? 30.392 -6.132 -45.514 1.00 97.44 89 VAL A C 1
ATOM 622 O O . VAL A 1 89 ? 30.729 -6.534 -46.626 1.00 97.44 89 VAL A O 1
ATOM 625 N N . ALA A 1 90 ? 29.165 -6.335 -45.027 1.00 96.38 90 ALA A N 1
ATOM 626 C CA . ALA A 1 90 ? 28.131 -7.069 -45.752 1.00 96.38 90 ALA A CA 1
ATOM 627 C C . ALA A 1 90 ? 27.786 -6.399 -4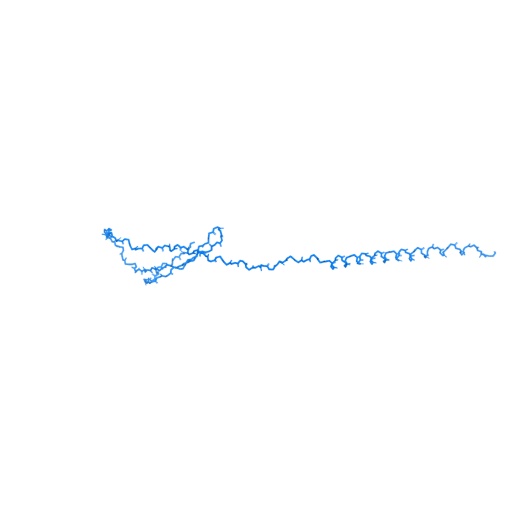7.092 1.00 96.38 90 ALA A C 1
ATOM 629 O O . ALA A 1 90 ? 27.756 -7.067 -48.125 1.00 96.38 90 ALA A O 1
ATOM 630 N N . VAL A 1 91 ? 27.596 -5.075 -47.102 1.00 97.06 91 VAL A N 1
ATOM 631 C CA . VAL A 1 91 ? 27.350 -4.309 -48.334 1.00 97.06 91 VAL A CA 1
ATOM 632 C C . VAL A 1 91 ? 28.546 -4.402 -49.282 1.00 97.06 91 VAL A C 1
ATOM 634 O O . VAL A 1 91 ? 28.358 -4.677 -50.466 1.00 97.06 91 VAL A O 1
ATOM 637 N N . GLY A 1 92 ? 29.773 -4.244 -48.778 1.00 96.69 92 GLY A N 1
ATOM 638 C CA . GLY A 1 92 ? 30.987 -4.381 -49.585 1.00 96.69 92 GLY A CA 1
ATOM 639 C C . GLY A 1 92 ? 31.105 -5.759 -50.243 1.00 96.69 92 GLY A C 1
ATOM 640 O O . GLY A 1 92 ? 31.428 -5.856 -51.427 1.00 96.69 92 GLY A O 1
ATOM 641 N N . LEU A 1 93 ? 30.768 -6.822 -49.509 1.00 96.81 93 LEU A N 1
ATOM 642 C CA . LEU A 1 93 ? 30.795 -8.192 -50.015 1.00 96.81 93 LEU A CA 1
ATOM 643 C C . LEU A 1 93 ? 29.729 -8.423 -51.096 1.00 96.81 93 LEU A C 1
ATOM 645 O O . LEU A 1 93 ? 30.027 -9.012 -52.133 1.00 96.81 93 LEU A O 1
ATOM 649 N N . LEU A 1 94 ? 28.510 -7.907 -50.899 1.00 95.94 94 LEU A N 1
ATOM 650 C CA . LEU A 1 94 ? 27.440 -7.979 -51.900 1.00 95.94 94 LEU A CA 1
ATOM 651 C C . LEU A 1 94 ? 27.815 -7.244 -53.192 1.00 95.94 94 LEU A C 1
ATOM 653 O O . LEU A 1 94 ? 27.604 -7.775 -54.284 1.00 95.94 94 LEU A O 1
ATOM 657 N N . VAL A 1 95 ? 28.419 -6.059 -53.082 1.00 96.06 95 VAL A N 1
ATOM 658 C CA . VAL A 1 95 ? 28.906 -5.295 -54.239 1.00 96.06 95 VAL A CA 1
ATOM 659 C C . VAL A 1 95 ? 30.017 -6.058 -54.963 1.00 96.06 95 VAL A C 1
ATOM 661 O O . VAL A 1 95 ? 29.961 -6.197 -56.184 1.00 96.06 95 VAL A O 1
ATOM 664 N N . ALA A 1 96 ? 30.989 -6.612 -54.234 1.00 94.19 96 ALA A N 1
ATOM 665 C CA . ALA A 1 96 ? 32.073 -7.397 -54.821 1.00 94.19 96 ALA A CA 1
ATOM 666 C C . ALA A 1 96 ? 31.552 -8.638 -55.568 1.00 94.19 96 ALA A C 1
ATOM 668 O O . ALA A 1 96 ? 31.968 -8.896 -56.700 1.00 94.19 96 ALA A O 1
ATOM 669 N N . ILE A 1 97 ? 30.597 -9.368 -54.979 1.00 94.56 97 ILE A N 1
ATOM 670 C CA . ILE A 1 97 ? 29.948 -10.521 -55.619 1.00 94.56 97 ILE A CA 1
ATOM 671 C C . ILE A 1 97 ? 29.181 -10.086 -56.871 1.00 94.56 97 ILE A C 1
ATOM 673 O O . ILE A 1 97 ? 29.289 -10.749 -57.902 1.00 94.56 97 ILE A O 1
ATOM 677 N N . GLY A 1 98 ? 28.446 -8.971 -56.817 1.00 92.12 98 GLY A N 1
ATOM 678 C CA . GLY A 1 98 ? 27.714 -8.429 -57.964 1.00 92.12 98 GLY A CA 1
ATOM 679 C C . GLY A 1 98 ? 28.632 -8.037 -59.125 1.00 92.12 98 GLY A C 1
ATOM 680 O O . GLY A 1 98 ? 28.358 -8.382 -60.273 1.00 92.12 98 GLY A O 1
ATOM 681 N N . ILE A 1 99 ? 29.762 -7.385 -58.836 1.00 92.94 99 ILE A N 1
ATOM 682 C CA . ILE A 1 99 ? 30.767 -7.024 -59.849 1.00 92.94 99 ILE A CA 1
ATOM 683 C C . ILE A 1 99 ? 31.392 -8.281 -60.458 1.00 92.94 99 ILE A C 1
ATOM 685 O O . ILE A 1 99 ? 31.496 -8.383 -61.681 1.00 92.94 99 ILE A O 1
ATOM 689 N N . LEU A 1 100 ? 31.768 -9.262 -59.633 1.00 89.31 100 LEU A N 1
ATOM 690 C CA . LEU A 1 100 ? 32.342 -10.517 -60.117 1.00 89.31 100 LEU A CA 1
ATOM 691 C C . LEU A 1 100 ? 31.336 -11.314 -60.959 1.00 89.31 100 LEU A C 1
ATOM 693 O O . LEU A 1 100 ? 31.710 -11.925 -61.959 1.00 89.31 100 LEU A O 1
ATOM 697 N N . ALA A 1 101 ? 30.055 -11.270 -60.591 1.00 87.50 101 ALA A N 1
ATOM 698 C CA . ALA A 1 101 ? 28.973 -11.862 -61.362 1.00 87.50 101 ALA A CA 1
ATOM 699 C C . ALA A 1 101 ? 28.757 -11.169 -62.705 1.00 87.50 101 ALA A C 1
ATOM 701 O O . ALA A 1 101 ? 28.605 -11.835 -63.720 1.00 87.50 101 ALA A O 1
ATOM 702 N N . LYS A 1 102 ? 28.805 -9.840 -62.747 1.00 83.81 102 LYS A N 1
ATOM 703 C CA . LYS A 1 102 ? 28.700 -9.109 -64.010 1.00 83.81 102 LYS A CA 1
ATOM 704 C C . LYS A 1 102 ? 29.899 -9.385 -64.922 1.00 83.81 102 LYS A C 1
ATOM 706 O O . LYS A 1 102 ? 29.719 -9.548 -66.122 1.00 83.81 102 LYS A O 1
ATOM 711 N N . ARG A 1 103 ? 31.108 -9.486 -64.356 1.00 84.56 103 ARG A N 1
ATOM 712 C CA . ARG A 1 103 ? 32.329 -9.737 -65.134 1.00 84.56 103 ARG A CA 1
ATOM 713 C C . ARG A 1 103 ? 32.350 -11.127 -65.769 1.00 84.56 103 ARG A C 1
ATOM 715 O O . ARG A 1 103 ? 32.747 -11.243 -66.914 1.00 84.56 103 ARG A O 1
ATOM 722 N N . ARG A 1 104 ? 31.897 -12.164 -65.057 1.00 80.38 104 ARG A N 1
ATOM 723 C CA . ARG A 1 104 ? 31.848 -13.527 -65.619 1.00 80.38 104 ARG A CA 1
ATOM 724 C C . ARG A 1 104 ? 30.774 -13.696 -66.702 1.00 80.38 104 ARG A C 1
ATOM 726 O O . ARG A 1 104 ? 30.954 -14.534 -67.563 1.00 80.38 104 ARG A O 1
ATOM 733 N N . LEU A 1 105 ? 29.693 -12.908 -66.668 1.00 78.25 105 LEU A N 1
ATOM 734 C CA . LEU A 1 105 ? 28.635 -12.974 -67.686 1.00 78.25 105 LEU A CA 1
ATOM 735 C C . LEU A 1 105 ? 29.002 -12.250 -68.991 1.00 78.25 105 LEU A C 1
ATOM 737 O O . LEU A 1 105 ? 28.485 -12.613 -70.031 1.00 78.25 105 LEU A O 1
ATOM 741 N N . THR A 1 106 ? 29.858 -11.225 -68.949 1.00 71.69 106 THR A N 1
ATOM 742 C CA . THR A 1 106 ? 30.243 -10.476 -70.161 1.00 71.69 106 THR A CA 1
ATOM 743 C C . THR A 1 106 ? 31.430 -11.082 -70.903 1.00 71.69 106 THR A C 1
ATOM 745 O O . THR A 1 106 ? 31.688 -10.668 -72.018 1.00 71.69 106 THR A O 1
ATOM 748 N N . SER A 1 107 ? 32.174 -12.005 -70.288 1.00 61.38 107 SER A N 1
ATOM 749 C CA . SER A 1 107 ? 33.315 -12.671 -70.932 1.00 61.38 107 SER A CA 1
ATOM 750 C C . SER A 1 107 ? 32.926 -13.932 -71.706 1.00 61.38 107 SER A C 1
ATOM 752 O O . SER A 1 107 ? 33.792 -14.517 -72.331 1.00 61.38 107 SER A O 1
ATOM 754 N N . ASP A 1 108 ? 31.662 -14.352 -71.639 1.00 60.78 108 ASP A N 1
ATOM 755 C CA . ASP A 1 108 ? 31.137 -15.552 -72.313 1.00 60.78 108 ASP A CA 1
ATOM 756 C C . ASP A 1 108 ? 30.417 -15.204 -73.631 1.00 60.78 108 ASP A C 1
ATOM 758 O O . ASP A 1 108 ? 29.976 -16.088 -74.342 1.00 60.78 108 ASP A O 1
ATOM 762 N N . SER A 1 109 ? 30.262 -13.911 -73.949 1.00 59.69 109 SER A N 1
ATOM 763 C CA . SER A 1 109 ? 29.475 -13.428 -75.098 1.00 59.69 109 SER A CA 1
ATOM 764 C C . SER A 1 109 ? 30.317 -12.894 -76.264 1.00 59.69 109 SER A C 1
ATOM 766 O O . SER A 1 109 ? 29.742 -12.347 -77.195 1.00 59.69 109 SER A O 1
ATOM 768 N N . ASP A 1 110 ? 31.647 -13.011 -76.205 1.00 59.88 110 ASP A N 1
ATOM 769 C CA . ASP A 1 110 ? 32.572 -12.524 -77.247 1.00 59.88 110 ASP A CA 1
ATOM 770 C C . ASP A 1 110 ? 33.278 -13.672 -78.014 1.00 59.88 110 ASP A C 1
ATOM 772 O O . ASP A 1 110 ? 34.050 -13.399 -78.926 1.00 59.88 110 ASP A O 1
ATOM 776 N N . ASP A 1 111 ? 33.023 -14.947 -77.682 1.00 59.41 111 ASP A N 1
ATOM 777 C CA . ASP A 1 111 ? 33.672 -16.117 -78.317 1.00 59.41 111 ASP A CA 1
ATOM 778 C C . ASP A 1 111 ? 32.810 -16.806 -79.411 1.00 59.41 111 ASP A C 1
ATOM 780 O O . ASP A 1 111 ? 33.240 -17.801 -79.986 1.00 59.41 111 ASP A O 1
ATOM 784 N N . GLU A 1 112 ? 31.607 -16.306 -79.737 1.00 58.50 112 GLU A N 1
ATOM 785 C CA . GLU A 1 112 ? 30.663 -16.981 -80.663 1.00 58.50 112 GLU A CA 1
ATOM 786 C C . GLU A 1 112 ? 30.561 -16.378 -82.086 1.00 58.50 112 GLU A C 1
ATOM 788 O O . GLU A 1 112 ? 29.776 -16.880 -82.887 1.00 58.50 112 GLU A O 1
ATOM 793 N N . ASP A 1 113 ? 31.356 -15.361 -82.452 1.00 58.25 113 ASP A N 1
ATOM 794 C CA . ASP A 1 113 ? 31.232 -14.672 -83.759 1.00 58.25 113 ASP A CA 1
ATOM 795 C C . ASP A 1 113 ? 32.305 -15.032 -84.825 1.00 58.25 113 ASP A C 1
ATOM 797 O O . ASP A 1 113 ? 32.267 -14.477 -85.923 1.00 58.25 113 ASP A O 1
ATOM 801 N N . ASP A 1 114 ? 33.238 -15.965 -84.571 1.00 59.31 114 ASP A N 1
ATOM 802 C CA . ASP A 1 114 ? 34.385 -16.229 -85.481 1.00 59.31 114 ASP A CA 1
ATOM 803 C C . ASP A 1 114 ? 34.402 -17.615 -86.183 1.00 59.31 114 ASP A C 1
ATOM 805 O O . ASP A 1 114 ? 35.364 -17.930 -86.880 1.00 59.31 114 ASP A O 1
ATOM 809 N N . ASP A 1 115 ? 33.356 -18.450 -86.075 1.00 59.94 115 ASP A N 1
ATOM 810 C CA . ASP A 1 115 ? 33.365 -19.823 -86.650 1.00 59.94 115 ASP A CA 1
ATOM 811 C C . ASP A 1 115 ? 32.550 -20.010 -87.956 1.00 59.94 115 ASP A C 1
ATOM 813 O O . ASP A 1 115 ? 32.478 -21.114 -88.490 1.00 59.94 115 ASP A O 1
ATOM 817 N N . ASP A 1 116 ? 31.958 -18.953 -88.532 1.00 60.56 116 ASP A N 1
ATOM 818 C CA . ASP A 1 116 ? 31.096 -19.067 -89.736 1.00 60.56 116 ASP A CA 1
ATOM 819 C C . ASP A 1 116 ? 31.732 -18.547 -91.044 1.00 60.56 116 ASP A C 1
ATOM 821 O O . ASP A 1 116 ? 31.056 -18.343 -92.056 1.00 60.56 116 ASP A O 1
ATOM 825 N N . ALA A 1 117 ? 33.050 -18.333 -91.065 1.00 62.81 117 ALA A N 1
ATOM 826 C CA . ALA A 1 117 ? 33.736 -17.804 -92.242 1.00 62.81 117 ALA A CA 1
ATOM 827 C C . ALA A 1 117 ? 35.037 -18.535 -92.580 1.00 62.81 117 ALA A C 1
ATOM 829 O O . ALA A 1 117 ? 36.066 -17.897 -92.721 1.00 62.81 117 ALA A O 1
ATOM 830 N N . GLU A 1 118 ? 34.996 -19.852 -92.774 1.00 59.22 118 GLU A N 1
ATOM 831 C CA . GLU A 1 118 ? 35.747 -20.515 -93.853 1.00 59.22 118 GLU A CA 1
ATOM 832 C C . GLU A 1 118 ? 35.479 -22.020 -93.829 1.00 59.22 118 GLU A C 1
ATOM 834 O O . GLU A 1 118 ? 35.698 -22.654 -92.804 1.00 59.22 118 GLU A O 1
ATOM 839 N N . GLN A 1 119 ? 35.022 -22.571 -94.964 1.00 47.59 119 GLN A N 1
ATOM 840 C CA . GLN A 1 119 ? 35.441 -23.832 -95.619 1.00 47.59 119 GLN A CA 1
ATOM 841 C C . GLN A 1 119 ? 34.375 -24.253 -96.657 1.00 47.59 119 GLN A C 1
ATOM 843 O O . GLN A 1 119 ? 33.182 -24.152 -96.364 1.00 47.59 119 GLN A O 1
ATOM 848 N N . PRO A 1 120 ? 34.732 -24.921 -97.771 1.00 55.00 120 PRO A N 1
ATOM 849 C CA . PRO A 1 120 ? 35.874 -24.765 -98.682 1.00 55.00 120 PRO A CA 1
ATOM 850 C C . PRO A 1 120 ? 35.489 -24.193 -100.069 1.00 55.00 120 PRO A C 1
ATOM 852 O O . PRO A 1 120 ? 34.298 -24.253 -100.456 1.00 55.00 120 PRO A O 1
#

Sequence (120 aa):
SQRLKAGAPAGQYTVAWRVVSSDSHPIEGTFGFTATAAGASPSDASPSSTAPAGVPTMGTAQPGTTVTPVPVPDASEPFPWSLVIFAAVAVGLLVAIGILAKRRLTSDSDDEDDDDAEQP

Radius of gyration: 44.92 Å; chains: 1; bounding box: 68×43×130 Å

pLDDT: mean 75.91, std 16.08, range [47.59, 97.44]

Secondary structure (DSSP, 8-state):
-PPPPTTPPSEEEEEEEEEE-TTS-EEEEEEEEEEPP--S--S---------------PPPPPP--PPPP------PPP-HHHHHHHHHHHHHHHHHHHHHHHHHHSSSSSSSSSSS---

Foldseek 3Di:
DDDDDPPDDFAKDKDWDWDADPVRDIDIDIDIDTGDPPDPDPDDDDPPPDPPPDDPPPPDPDPDDPDDDDPDPPPPDPDPVVVVVVVVVVVVVVVVVVVVVVVVVVVVPPPPPPPPDDDD